Protein AF-A0A7R9VHQ5-F1 (afdb_monomer)

Structure (mmCIF, N/CA/C/O backbone):
data_AF-A0A7R9VHQ5-F1
#
_entry.id   AF-A0A7R9VHQ5-F1
#
loop_
_atom_site.group_PDB
_atom_site.id
_atom_site.type_symbol
_atom_site.label_atom_id
_atom_site.label_alt_id
_atom_site.label_comp_id
_atom_site.label_asym_id
_atom_site.label_entity_id
_atom_site.label_seq_id
_atom_site.pdbx_PDB_ins_code
_atom_site.Cartn_x
_atom_site.Cartn_y
_atom_site.Cartn_z
_atom_site.occupancy
_atom_site.B_iso_or_equiv
_atom_site.auth_seq_id
_atom_site.auth_comp_id
_atom_site.auth_asym_id
_atom_site.auth_atom_id
_atom_site.pdbx_PDB_model_num
ATOM 1 N N . GLY A 1 1 ? 16.646 18.112 -1.790 1.00 48.09 1 GLY A N 1
ATOM 2 C CA . GLY A 1 1 ? 17.105 17.694 -3.127 1.00 48.09 1 GLY A CA 1
ATOM 3 C C . GLY A 1 1 ? 17.437 16.211 -3.276 1.00 48.09 1 GLY A C 1
ATOM 4 O O . GLY A 1 1 ? 18.060 15.882 -4.268 1.00 48.09 1 GLY A O 1
ATOM 5 N N . GLY A 1 2 ? 17.050 15.309 -2.358 1.00 59.03 2 GLY A N 1
ATOM 6 C CA . GLY A 1 2 ? 17.301 13.860 -2.515 1.00 59.03 2 GLY A CA 1
ATOM 7 C C . GLY A 1 2 ? 16.095 13.043 -3.008 1.00 59.03 2 GLY A C 1
ATOM 8 O O . GLY A 1 2 ? 16.278 12.030 -3.671 1.00 59.03 2 GLY A O 1
ATOM 9 N N . GLY A 1 3 ? 14.866 13.494 -2.724 1.00 60.25 3 GLY A N 1
ATOM 10 C CA . GLY A 1 3 ? 13.641 12.743 -3.037 1.00 60.25 3 GLY A CA 1
ATOM 11 C C . GLY A 1 3 ? 13.305 12.666 -4.529 1.00 60.25 3 GLY A C 1
ATOM 12 O O . GLY A 1 3 ? 12.893 11.614 -5.003 1.00 60.25 3 GLY A O 1
ATOM 13 N N . GLU A 1 4 ? 13.542 13.739 -5.288 1.00 61.91 4 GLU A N 1
ATOM 14 C CA . GLU A 1 4 ? 13.245 13.782 -6.730 1.00 61.91 4 GLU A CA 1
ATOM 15 C C . GLU A 1 4 ? 14.119 12.822 -7.544 1.00 61.91 4 GLU A C 1
ATOM 17 O O . GLU A 1 4 ? 13.622 12.152 -8.445 1.00 61.91 4 GLU A O 1
ATOM 22 N N . ALA A 1 5 ? 15.406 12.706 -7.205 1.00 69.94 5 ALA A N 1
ATOM 23 C CA . ALA A 1 5 ? 16.321 11.791 -7.888 1.00 69.94 5 ALA A CA 1
ATOM 24 C C . ALA A 1 5 ? 15.936 10.324 -7.650 1.00 69.94 5 ALA A C 1
ATOM 26 O O . ALA A 1 5 ? 16.010 9.496 -8.558 1.00 69.94 5 ALA A O 1
ATOM 27 N N . ALA A 1 6 ? 15.489 10.020 -6.433 1.00 68.81 6 ALA A N 1
ATOM 28 C CA . ALA A 1 6 ? 15.065 8.686 -6.050 1.00 68.81 6 ALA A CA 1
ATOM 29 C C . ALA A 1 6 ? 13.735 8.321 -6.741 1.00 68.81 6 ALA A C 1
ATOM 31 O O . ALA A 1 6 ? 13.641 7.277 -7.387 1.00 68.81 6 ALA A O 1
ATOM 32 N N . ALA A 1 7 ? 12.755 9.238 -6.728 1.00 71.50 7 ALA A N 1
ATOM 33 C CA . ALA A 1 7 ? 11.502 9.109 -7.477 1.00 71.50 7 ALA A CA 1
ATOM 34 C C . ALA A 1 7 ? 11.753 8.868 -8.972 1.00 71.50 7 ALA A C 1
ATOM 36 O O . ALA A 1 7 ? 11.209 7.926 -9.545 1.00 71.50 7 ALA A O 1
ATOM 37 N N . ALA A 1 8 ? 12.637 9.651 -9.593 1.00 74.44 8 ALA A N 1
ATOM 38 C CA . ALA A 1 8 ? 13.004 9.480 -10.995 1.00 74.44 8 ALA A CA 1
ATOM 39 C C . ALA A 1 8 ? 13.631 8.104 -11.290 1.00 74.44 8 ALA A C 1
ATOM 41 O O . ALA A 1 8 ? 13.355 7.522 -12.339 1.00 74.44 8 ALA A O 1
ATOM 42 N N . ALA A 1 9 ? 14.433 7.554 -10.372 1.00 73.75 9 ALA A N 1
ATOM 43 C CA . ALA A 1 9 ? 15.049 6.239 -10.540 1.00 73.75 9 ALA A CA 1
ATOM 44 C C . ALA A 1 9 ? 14.012 5.103 -10.527 1.00 73.75 9 ALA A C 1
ATOM 46 O O . ALA A 1 9 ? 14.051 4.232 -11.399 1.00 73.75 9 ALA A O 1
ATOM 47 N N . ALA A 1 10 ? 13.054 5.136 -9.596 1.00 69.50 10 ALA A N 1
ATOM 48 C CA . ALA A 1 10 ? 11.962 4.162 -9.555 1.00 69.50 10 ALA A CA 1
ATOM 49 C C . ALA A 1 10 ? 11.067 4.262 -10.797 1.00 69.50 10 ALA A C 1
ATOM 51 O O . ALA A 1 10 ? 10.735 3.238 -11.398 1.00 69.50 10 ALA A O 1
ATOM 52 N N . LEU A 1 11 ? 10.745 5.490 -11.226 1.00 74.62 11 LEU A N 1
ATOM 53 C CA . LEU A 1 11 ? 9.990 5.729 -12.455 1.00 74.62 11 LEU A CA 1
ATOM 54 C C . LEU A 1 11 ? 10.718 5.170 -13.684 1.00 74.62 11 LEU A C 1
ATOM 56 O O . LEU A 1 11 ? 10.108 4.492 -14.507 1.00 74.62 11 LEU A O 1
ATOM 60 N N . ALA A 1 12 ? 12.032 5.376 -13.782 1.00 79.06 12 ALA A N 1
ATOM 61 C CA . ALA A 1 12 ? 12.836 4.835 -14.872 1.00 79.06 12 ALA A CA 1
ATOM 62 C C . ALA A 1 12 ? 12.909 3.300 -14.849 1.00 79.06 12 ALA A C 1
ATOM 64 O O . ALA A 1 12 ? 12.930 2.674 -15.907 1.00 79.06 12 ALA A O 1
ATOM 65 N N . GLN A 1 13 ? 12.957 2.678 -13.668 1.00 75.38 13 GLN A N 1
ATOM 66 C CA . GLN A 1 13 ? 13.021 1.222 -13.553 1.00 75.38 13 GLN A CA 1
ATOM 67 C C . GLN A 1 13 ? 11.686 0.556 -13.909 1.00 75.38 13 GLN A C 1
ATOM 69 O O . GLN A 1 13 ? 11.691 -0.428 -14.643 1.00 75.38 13 GLN A O 1
ATOM 74 N N . ALA A 1 14 ? 10.560 1.110 -13.454 1.00 77.81 14 ALA A N 1
ATOM 75 C CA . ALA A 1 14 ? 9.228 0.641 -13.839 1.00 77.81 14 ALA A CA 1
ATOM 76 C C . ALA A 1 14 ? 8.981 0.828 -15.345 1.00 77.81 14 ALA A C 1
ATOM 78 O O . ALA A 1 14 ? 8.601 -0.121 -16.026 1.00 77.81 14 ALA A O 1
ATOM 79 N N . ALA A 1 15 ? 9.320 2.002 -15.891 1.00 75.94 15 ALA A N 1
ATOM 80 C CA . ALA A 1 15 ? 9.177 2.293 -17.318 1.00 75.94 15 ALA A CA 1
ATOM 81 C C . ALA A 1 15 ? 10.019 1.377 -18.227 1.00 75.94 15 ALA A C 1
ATOM 83 O O . ALA A 1 15 ? 9.666 1.174 -19.384 1.00 75.94 15 ALA A O 1
ATOM 84 N N . ARG A 1 16 ? 11.130 0.819 -17.725 1.00 82.62 16 ARG A N 1
ATOM 85 C CA . ARG A 1 16 ? 11.937 -0.174 -18.458 1.00 82.62 16 ARG A CA 1
ATOM 86 C C . ARG A 1 16 ? 11.293 -1.556 -18.522 1.00 82.62 16 ARG A C 1
ATOM 88 O O . ARG A 1 16 ? 11.660 -2.323 -19.406 1.00 82.62 16 ARG A O 1
ATOM 95 N N . LEU A 1 17 ? 10.432 -1.894 -17.563 1.00 78.19 17 LEU A N 1
ATOM 96 C CA . LEU A 1 17 ? 9.748 -3.184 -17.520 1.00 78.19 17 LEU A CA 1
ATOM 97 C C . LEU A 1 17 ? 8.504 -3.141 -18.400 1.00 78.19 17 LEU A C 1
ATOM 99 O O . LEU A 1 17 ? 8.411 -3.904 -19.354 1.00 78.19 17 LEU A O 1
ATOM 103 N N . ASP A 1 18 ? 7.590 -2.229 -18.083 1.00 81.62 18 ASP A N 1
ATOM 104 C CA . ASP A 1 18 ? 6.419 -1.909 -18.889 1.00 81.62 18 ASP A CA 1
ATOM 105 C C . ASP A 1 18 ? 5.825 -0.596 -18.363 1.00 81.62 18 ASP A C 1
ATOM 107 O O . ASP A 1 18 ? 5.375 -0.513 -17.219 1.00 81.62 18 ASP A O 1
ATOM 111 N N . VAL A 1 19 ? 5.864 0.450 -19.187 1.00 82.38 19 VAL A N 1
ATOM 112 C CA . VAL A 1 19 ? 5.375 1.782 -18.813 1.00 82.38 19 VAL A CA 1
ATOM 113 C C . VAL A 1 19 ? 3.846 1.858 -18.797 1.00 82.38 19 VAL A C 1
ATOM 115 O O . VAL A 1 19 ? 3.298 2.728 -18.119 1.00 82.38 19 VAL A O 1
ATOM 118 N N . GLU A 1 20 ? 3.160 0.949 -19.492 1.00 87.69 20 GLU A N 1
ATOM 119 C CA . GLU A 1 20 ? 1.702 0.955 -19.648 1.00 87.69 20 GLU A CA 1
ATOM 120 C C . GLU A 1 20 ? 1.001 0.022 -18.650 1.00 87.69 20 GLU A C 1
ATOM 122 O O . GLU A 1 20 ? -0.216 0.094 -18.490 1.00 87.69 20 GLU A O 1
ATOM 127 N N . SER A 1 21 ? 1.755 -0.814 -17.926 1.00 92.06 21 SER A N 1
ATOM 128 C CA . SER A 1 21 ? 1.194 -1.753 -16.952 1.00 92.06 21 SER A CA 1
ATOM 129 C C . SER A 1 21 ? 0.961 -1.104 -15.578 1.00 92.06 21 SER A C 1
ATOM 131 O O . SER A 1 21 ? 1.930 -0.792 -14.873 1.00 92.06 21 SER A O 1
ATOM 133 N N . PRO A 1 22 ? -0.297 -0.953 -15.115 1.00 93.56 22 PRO A N 1
ATOM 134 C CA . PRO A 1 22 ? -0.575 -0.429 -13.778 1.00 93.56 22 PRO A CA 1
ATOM 135 C C . PRO A 1 22 ? 0.003 -1.317 -12.663 1.00 93.56 22 PRO A C 1
ATOM 137 O O . PRO A 1 22 ? 0.420 -0.800 -11.624 1.00 93.56 22 PRO A O 1
ATOM 140 N N . ASP A 1 23 ? 0.093 -2.631 -12.881 1.00 93.06 23 ASP A N 1
ATOM 141 C CA . ASP A 1 23 ? 0.602 -3.589 -11.894 1.00 93.06 23 ASP A CA 1
ATOM 142 C C . ASP A 1 23 ? 2.113 -3.440 -11.676 1.00 93.06 23 ASP A C 1
ATOM 144 O O . ASP A 1 23 ? 2.600 -3.563 -10.548 1.00 93.06 23 ASP A O 1
ATOM 148 N N . VAL A 1 24 ? 2.866 -3.111 -12.733 1.00 92.44 24 VAL A N 1
ATOM 149 C CA . VAL A 1 24 ? 4.303 -2.805 -12.635 1.00 92.44 24 VAL A CA 1
ATOM 150 C C . VAL A 1 24 ? 4.519 -1.565 -11.771 1.00 92.44 24 VAL A C 1
ATOM 152 O O . VAL A 1 24 ? 5.348 -1.577 -10.856 1.00 92.44 24 VAL A O 1
ATOM 155 N N . TRP A 1 25 ? 3.728 -0.518 -11.998 1.00 94.12 25 TRP A N 1
ATOM 156 C CA . TRP A 1 25 ? 3.771 0.707 -11.202 1.00 94.12 25 TRP A CA 1
ATOM 157 C C . TRP A 1 25 ? 3.379 0.475 -9.741 1.00 94.12 25 TRP A C 1
ATOM 159 O O . TRP A 1 25 ? 4.038 0.972 -8.825 1.00 94.12 25 TRP A O 1
ATOM 169 N N . ALA A 1 26 ? 2.352 -0.333 -9.502 1.00 94.19 26 ALA A N 1
ATOM 170 C CA . ALA A 1 26 ? 1.912 -0.698 -8.163 1.00 94.19 26 ALA A CA 1
ATOM 171 C C . ALA A 1 26 ? 2.958 -1.549 -7.423 1.00 94.19 26 ALA A C 1
ATOM 173 O O . ALA A 1 26 ? 3.238 -1.318 -6.246 1.00 94.19 26 ALA A O 1
ATOM 174 N N . THR A 1 27 ? 3.611 -2.473 -8.125 1.00 93.12 27 THR A N 1
ATOM 175 C CA . THR A 1 27 ? 4.714 -3.275 -7.581 1.00 93.12 27 THR A CA 1
ATOM 176 C C . THR A 1 27 ? 5.920 -2.398 -7.239 1.00 93.12 27 THR A C 1
ATOM 178 O O . THR A 1 27 ? 6.510 -2.546 -6.166 1.00 93.12 27 THR A O 1
ATOM 181 N N . ALA A 1 28 ? 6.264 -1.431 -8.094 1.00 92.44 28 ALA A N 1
ATOM 182 C CA . ALA A 1 28 ? 7.313 -0.456 -7.802 1.00 92.44 28 ALA A CA 1
ATOM 183 C C . ALA A 1 28 ? 6.980 0.375 -6.551 1.00 92.44 28 ALA A C 1
ATOM 185 O O . ALA A 1 28 ? 7.844 0.564 -5.692 1.00 92.44 28 ALA A O 1
ATOM 186 N N . ALA A 1 29 ? 5.720 0.799 -6.398 1.00 93.56 29 ALA A N 1
ATOM 187 C CA . ALA A 1 29 ? 5.261 1.498 -5.202 1.00 93.56 29 ALA A CA 1
ATOM 188 C C . ALA A 1 29 ? 5.423 0.637 -3.941 1.00 93.56 29 ALA A C 1
ATOM 190 O O . ALA A 1 29 ? 5.954 1.111 -2.938 1.00 93.56 29 ALA A O 1
ATOM 191 N N . LEU A 1 30 ? 5.049 -0.643 -4.007 1.00 93.25 30 LEU A N 1
ATOM 192 C CA . LEU A 1 30 ? 5.162 -1.591 -2.896 1.00 93.25 30 LEU A CA 1
ATOM 193 C C . LEU A 1 30 ? 6.618 -1.741 -2.431 1.00 93.25 30 LEU A C 1
ATOM 195 O O . LEU A 1 30 ? 6.921 -1.647 -1.241 1.00 93.25 30 LEU A O 1
ATOM 199 N N . LEU A 1 31 ? 7.539 -1.921 -3.380 1.00 91.81 31 LEU A N 1
ATOM 200 C CA . LEU A 1 31 ? 8.975 -2.023 -3.106 1.00 91.81 31 LEU A CA 1
ATOM 201 C C . LEU A 1 31 ? 9.564 -0.712 -2.568 1.00 91.81 31 LEU A C 1
ATOM 203 O O . LEU A 1 31 ? 10.512 -0.726 -1.778 1.00 91.81 31 LEU A O 1
ATOM 207 N N . ALA A 1 32 ? 9.031 0.432 -2.988 1.00 91.69 32 ALA A N 1
ATOM 208 C CA . ALA A 1 32 ? 9.443 1.730 -2.475 1.00 91.69 32 ALA A CA 1
ATOM 209 C C . ALA A 1 32 ? 8.984 1.947 -1.025 1.00 91.69 32 ALA A C 1
ATOM 211 O O . ALA A 1 32 ? 9.802 2.367 -0.205 1.00 91.69 32 ALA A O 1
ATOM 212 N N . VAL A 1 33 ? 7.741 1.581 -0.675 1.00 92.56 33 VAL A N 1
ATOM 213 C CA . VAL A 1 33 ? 7.250 1.638 0.717 1.00 92.56 33 VAL A CA 1
ATOM 214 C C . VAL A 1 33 ? 8.121 0.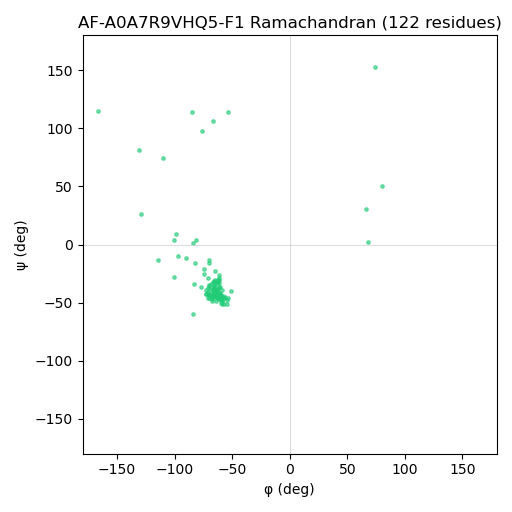776 1.626 1.00 92.56 33 VAL A C 1
ATOM 216 O O . VAL A 1 33 ? 8.658 1.276 2.612 1.00 92.56 33 VAL A O 1
ATOM 219 N N . ARG A 1 34 ? 8.346 -0.488 1.247 1.00 90.31 34 ARG A N 1
ATOM 220 C CA . ARG A 1 34 ? 9.177 -1.433 2.015 1.00 90.31 34 ARG A CA 1
ATOM 221 C C . ARG A 1 34 ? 10.629 -0.986 2.147 1.00 90.31 34 ARG A C 1
ATOM 223 O O . ARG A 1 34 ? 11.283 -1.291 3.136 1.00 90.31 34 ARG A O 1
ATOM 230 N N . GLY A 1 35 ? 11.130 -0.261 1.150 1.00 89.44 35 GLY A N 1
ATOM 231 C CA . 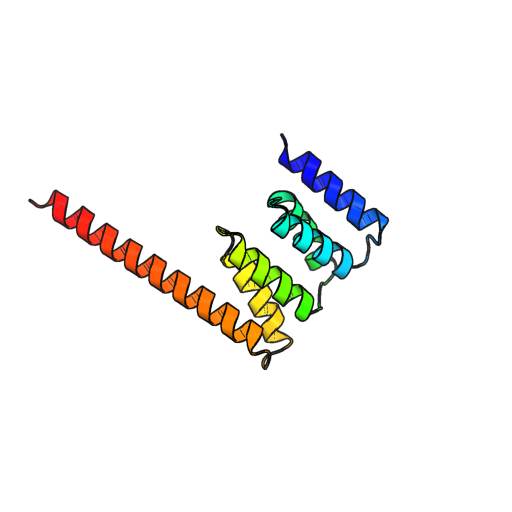GLY A 1 35 ? 12.470 0.316 1.158 1.00 89.44 35 GLY A CA 1
ATOM 232 C C . GLY A 1 35 ? 12.591 1.629 1.934 1.00 89.44 35 GLY A C 1
ATOM 233 O O . GLY A 1 35 ? 13.654 2.237 1.875 1.00 89.44 35 GLY A O 1
ATOM 234 N N . GLY A 1 36 ? 11.530 2.110 2.595 1.00 89.56 36 GLY A N 1
ATOM 235 C CA . GLY A 1 36 ? 11.556 3.389 3.310 1.00 89.56 36 GLY A CA 1
ATOM 236 C C . GLY A 1 36 ? 11.723 4.592 2.379 1.00 89.56 36 GLY A C 1
ATOM 237 O O . GLY A 1 36 ? 12.317 5.595 2.768 1.00 89.56 36 GLY A O 1
ATOM 238 N N . ARG A 1 37 ? 11.226 4.491 1.139 1.00 89.62 37 ARG A N 1
ATOM 239 C CA . ARG A 1 37 ? 11.335 5.515 0.087 1.00 89.62 37 ARG A CA 1
ATOM 240 C C . ARG A 1 37 ? 9.955 6.130 -0.174 1.00 89.62 37 ARG A C 1
ATOM 242 O O . ARG A 1 37 ? 9.293 5.806 -1.162 1.00 89.62 37 ARG A O 1
ATOM 249 N N . PRO A 1 38 ? 9.473 6.993 0.742 1.00 86.88 38 PRO A N 1
ATOM 250 C CA . PRO A 1 38 ? 8.103 7.496 0.742 1.00 86.88 38 PRO A CA 1
ATOM 251 C C . PRO A 1 38 ? 7.715 8.248 -0.537 1.00 86.88 38 PRO A C 1
ATOM 253 O O . PRO A 1 38 ? 6.580 8.101 -1.000 1.00 86.88 38 PRO A O 1
ATOM 256 N N . GLU A 1 39 ? 8.631 9.042 -1.087 1.00 87.81 39 GLU A N 1
ATOM 257 C CA . GLU A 1 39 ? 8.406 9.850 -2.292 1.00 87.81 39 GLU A CA 1
ATOM 258 C C . GLU A 1 39 ? 8.291 8.978 -3.550 1.00 87.81 39 GLU A C 1
ATOM 260 O O . GLU A 1 39 ? 7.339 9.110 -4.317 1.00 87.81 39 GLU A O 1
ATOM 265 N N . GLU A 1 40 ? 9.202 8.011 -3.710 1.00 89.94 40 GLU A N 1
ATOM 266 C CA . GLU A 1 40 ? 9.152 7.010 -4.786 1.00 89.94 40 GLU A CA 1
ATOM 267 C C . GLU A 1 40 ? 7.836 6.239 -4.779 1.00 89.94 40 GLU A C 1
ATOM 269 O O . GLU A 1 40 ? 7.197 6.079 -5.818 1.00 89.94 40 GLU A O 1
ATOM 274 N N . ALA A 1 41 ? 7.408 5.804 -3.593 1.00 91.81 41 ALA A N 1
ATOM 275 C CA . ALA A 1 41 ? 6.169 5.065 -3.437 1.00 91.81 41 ALA A CA 1
ATOM 276 C C . ALA A 1 41 ? 4.955 5.882 -3.890 1.00 91.81 41 ALA A C 1
ATOM 278 O O . ALA A 1 41 ? 4.093 5.369 -4.597 1.00 91.81 41 ALA A O 1
ATOM 279 N N . ALA A 1 42 ? 4.898 7.164 -3.516 1.00 91.06 42 ALA A N 1
ATOM 280 C CA . ALA A 1 42 ? 3.800 8.044 -3.897 1.00 91.06 42 ALA A CA 1
ATOM 281 C C . ALA A 1 42 ? 3.763 8.302 -5.413 1.00 91.06 42 ALA A C 1
ATOM 283 O O . ALA A 1 42 ? 2.686 8.269 -6.008 1.00 91.06 42 ALA A O 1
ATOM 284 N N . ALA A 1 43 ? 4.924 8.514 -6.041 1.00 90.88 43 ALA A N 1
ATOM 285 C CA . ALA A 1 43 ? 5.021 8.714 -7.485 1.00 90.88 43 AL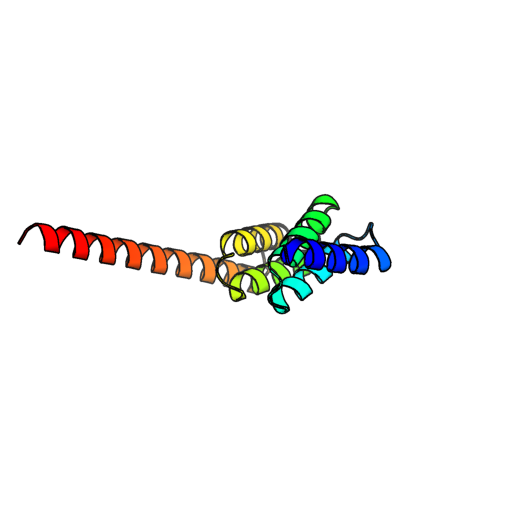A A CA 1
ATOM 286 C C . ALA A 1 43 ? 4.574 7.467 -8.264 1.00 90.88 43 ALA A C 1
ATOM 288 O O . ALA A 1 43 ? 3.721 7.562 -9.146 1.00 90.88 43 ALA A O 1
ATOM 289 N N . ALA A 1 44 ? 5.086 6.292 -7.891 1.00 92.06 44 ALA A N 1
ATOM 290 C CA . ALA A 1 44 ? 4.736 5.034 -8.540 1.00 92.06 44 ALA A CA 1
ATOM 291 C C . ALA A 1 44 ? 3.257 4.663 -8.323 1.00 92.06 44 ALA A C 1
ATOM 293 O O . ALA A 1 44 ? 2.573 4.277 -9.270 1.00 92.06 44 ALA A O 1
ATOM 294 N N . LEU A 1 45 ? 2.725 4.869 -7.111 1.00 94.06 45 LEU A N 1
ATOM 295 C CA . LEU A 1 45 ? 1.309 4.635 -6.818 1.00 94.06 45 LEU A CA 1
ATOM 296 C C . LEU A 1 45 ? 0.406 5.547 -7.652 1.00 94.06 45 LEU A C 1
ATOM 298 O O . LEU A 1 45 ? -0.623 5.104 -8.156 1.00 94.06 45 LEU A O 1
ATOM 302 N N . LYS A 1 46 ? 0.792 6.815 -7.825 1.00 93.38 46 LYS A N 1
ATOM 303 C CA . LYS A 1 46 ? 0.053 7.753 -8.673 1.00 93.38 46 LYS A CA 1
ATOM 304 C C . LYS A 1 46 ? -0.008 7.256 -10.118 1.00 93.38 46 LYS A C 1
ATOM 306 O O . LYS A 1 46 ? -1.098 7.241 -10.683 1.00 93.38 46 LYS A O 1
ATOM 311 N N . CYS A 1 47 ? 1.114 6.815 -10.688 1.00 92.31 47 CYS A N 1
ATOM 312 C CA . CYS A 1 47 ? 1.142 6.242 -12.036 1.00 92.31 47 CYS A CA 1
ATOM 313 C C . CYS A 1 47 ? 0.244 5.002 -12.145 1.00 92.31 47 CYS A C 1
ATOM 315 O O . CYS A 1 47 ? -0.578 4.936 -13.055 1.00 92.31 47 CYS A O 1
ATOM 317 N N . ALA A 1 48 ? 0.322 4.080 -11.181 1.00 94.31 48 ALA A N 1
ATOM 318 C CA . ALA A 1 48 ? -0.526 2.888 -11.149 1.00 94.31 48 ALA A CA 1
ATOM 319 C C . ALA A 1 48 ? -2.021 3.242 -11.157 1.00 94.31 48 ALA A C 1
ATOM 321 O O . ALA A 1 48 ? -2.797 2.697 -11.935 1.00 94.31 48 ALA A O 1
ATOM 322 N N . MET A 1 49 ? -2.424 4.205 -10.325 1.00 93.81 49 MET A N 1
ATOM 323 C CA . MET A 1 49 ? -3.813 4.663 -10.251 1.00 93.81 49 MET A CA 1
ATOM 324 C C . MET A 1 49 ? -4.267 5.374 -11.528 1.00 93.81 49 MET A C 1
ATOM 326 O O . MET A 1 49 ? -5.402 5.186 -11.955 1.00 93.81 49 MET A O 1
ATOM 330 N N . GLN A 1 50 ? -3.397 6.171 -12.158 1.00 94.06 50 GLN A N 1
ATOM 331 C CA . GLN A 1 50 ? -3.700 6.845 -13.426 1.00 94.06 50 GLN A CA 1
ATOM 332 C C . GLN A 1 50 ? -3.871 5.862 -14.589 1.00 94.06 50 GLN A C 1
ATOM 334 O O . GLN A 1 50 ? -4.676 6.120 -15.479 1.00 94.06 50 GLN A O 1
ATOM 339 N N . LEU A 1 51 ? -3.144 4.745 -14.563 1.00 93.31 51 LEU A N 1
ATOM 340 C CA . LEU A 1 51 ? -3.249 3.661 -15.541 1.00 93.31 51 LEU A CA 1
ATOM 341 C C . LEU A 1 51 ? -4.376 2.666 -15.224 1.00 93.31 51 LEU A C 1
ATOM 343 O O . LEU A 1 51 ? -4.568 1.709 -15.964 1.00 93.31 51 LEU A O 1
ATOM 347 N N . GLY A 1 52 ? -5.135 2.894 -14.149 1.00 93.38 52 GLY A N 1
ATOM 348 C CA . GLY A 1 52 ? -6.276 2.061 -13.789 1.00 93.38 52 GLY A CA 1
ATOM 349 C C . GLY A 1 52 ? -5.881 0.769 -13.082 1.00 93.38 52 GLY A C 1
ATOM 350 O O . GLY A 1 52 ? -6.332 -0.297 -13.471 1.00 93.38 52 GLY A O 1
ATOM 351 N N . LEU A 1 53 ? -5.052 0.838 -12.037 1.00 94.06 53 LEU A N 1
ATOM 352 C CA . LEU A 1 53 ? -4.803 -0.310 -11.162 1.00 94.06 53 LEU A CA 1
ATOM 353 C C . LEU A 1 53 ? -6.119 -0.887 -10.619 1.00 94.06 53 LEU A C 1
ATOM 355 O O . LEU A 1 53 ? -6.806 -0.257 -9.811 1.00 94.06 53 LEU A O 1
ATOM 359 N N . GLU A 1 54 ? -6.437 -2.113 -11.031 1.00 92.50 54 GLU A N 1
ATOM 360 C CA . GLU A 1 54 ? -7.678 -2.791 -10.653 1.00 92.50 54 GLU A CA 1
ATOM 361 C C . GLU A 1 54 ? -7.476 -4.038 -9.792 1.00 92.50 54 GLU A C 1
ATOM 363 O O . GLU A 1 54 ? -8.451 -4.523 -9.210 1.00 92.50 54 GLU A O 1
ATOM 368 N N . ASP A 1 55 ? -6.249 -4.552 -9.683 1.00 93.75 55 ASP A N 1
ATOM 369 C CA . ASP A 1 55 ? -5.967 -5.754 -8.904 1.00 93.75 55 ASP A CA 1
ATOM 370 C C . ASP A 1 55 ? -6.197 -5.494 -7.407 1.00 93.75 55 ASP A C 1
ATOM 372 O O . ASP A 1 55 ? -5.410 -4.844 -6.713 1.00 93.75 55 ASP A O 1
ATOM 376 N N . ALA A 1 56 ? -7.293 -6.050 -6.890 1.00 93.06 56 ALA A N 1
ATOM 377 C CA . ALA A 1 56 ? -7.670 -5.934 -5.490 1.00 93.06 56 ALA A CA 1
ATOM 378 C C . ALA A 1 56 ? -6.630 -6.544 -4.530 1.00 93.06 56 ALA A C 1
ATOM 380 O O . ALA A 1 56 ? -6.511 -6.075 -3.402 1.00 93.06 56 ALA A O 1
ATOM 381 N N . ALA A 1 57 ? -5.858 -7.556 -4.946 1.00 93.06 57 ALA A N 1
ATOM 382 C CA . ALA A 1 57 ? -4.806 -8.147 -4.113 1.00 93.06 57 ALA A CA 1
ATOM 383 C C . ALA A 1 57 ? -3.619 -7.209 -3.998 1.00 93.06 57 ALA A C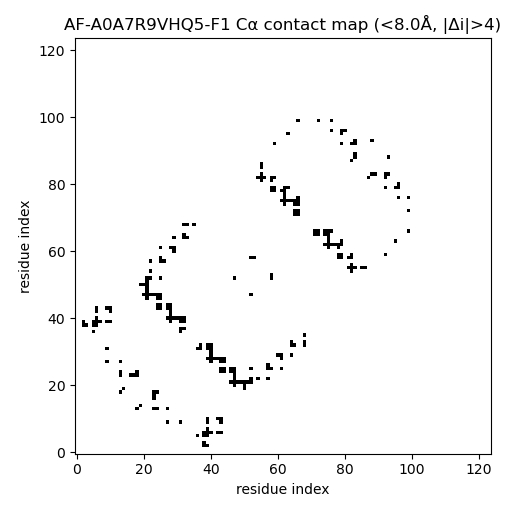 1
ATOM 385 O O . ALA A 1 57 ? -3.103 -7.003 -2.900 1.00 93.06 57 ALA A O 1
ATOM 386 N N . LEU A 1 58 ? -3.234 -6.592 -5.110 1.00 94.31 58 LEU A N 1
ATOM 387 C CA . LEU A 1 58 ? -2.138 -5.640 -5.122 1.00 94.31 58 LEU A CA 1
ATOM 388 C C . LEU A 1 58 ? -2.506 -4.343 -4.386 1.00 94.31 58 LEU A C 1
ATOM 390 O O . LEU A 1 58 ? -1.700 -3.823 -3.615 1.00 94.31 58 LEU A O 1
ATOM 394 N N . LEU A 1 59 ? -3.751 -3.877 -4.529 1.00 96.00 59 LEU A N 1
ATOM 395 C CA . LEU A 1 59 ? -4.315 -2.778 -3.737 1.00 96.00 59 LEU A CA 1
ATOM 396 C C . LEU A 1 59 ? -4.299 -3.085 -2.233 1.00 96.00 59 LEU A C 1
ATOM 398 O O . LEU A 1 59 ? -3.862 -2.247 -1.442 1.00 96.00 59 LEU A O 1
ATOM 402 N N . ALA A 1 60 ? -4.728 -4.286 -1.834 1.00 95.31 60 ALA A N 1
ATOM 403 C CA . ALA A 1 60 ? -4.707 -4.714 -0.438 1.00 95.31 60 ALA A CA 1
ATOM 404 C C . ALA A 1 60 ? -3.278 -4.805 0.118 1.00 95.31 60 ALA A C 1
ATOM 406 O O . ALA A 1 60 ? -3.009 -4.314 1.216 1.00 95.31 60 ALA A O 1
ATOM 407 N N . ALA A 1 61 ? -2.347 -5.376 -0.653 1.00 94.88 61 ALA A N 1
ATOM 408 C CA . ALA A 1 61 ? -0.941 -5.485 -0.278 1.00 94.88 61 ALA A CA 1
ATOM 409 C C . ALA A 1 61 ? -0.301 -4.105 -0.081 1.00 94.88 61 ALA A C 1
ATOM 411 O O . ALA A 1 61 ? 0.328 -3.860 0.946 1.00 94.88 61 ALA A O 1
ATOM 412 N N . LEU A 1 62 ? -0.517 -3.176 -1.017 1.00 94.88 62 LEU A N 1
ATOM 413 C CA . LEU A 1 62 ? -0.077 -1.791 -0.867 1.00 94.88 62 LEU A CA 1
ATOM 414 C C . LEU A 1 62 ? -0.694 -1.152 0.377 1.00 94.88 62 LEU A C 1
ATOM 416 O O . LEU A 1 62 ? 0.029 -0.586 1.191 1.00 94.88 62 LEU A O 1
ATOM 420 N N . GLY A 1 63 ? -2.009 -1.278 0.558 1.00 94.56 63 GLY A N 1
ATOM 421 C CA . GLY A 1 63 ? -2.709 -0.742 1.721 1.00 94.56 63 GLY A CA 1
ATOM 422 C C . GLY A 1 63 ? -2.103 -1.214 3.044 1.00 94.56 63 GLY A C 1
ATOM 423 O O . GLY A 1 63 ? -1.816 -0.396 3.917 1.00 94.56 63 GLY A O 1
ATOM 424 N N . LYS A 1 64 ? -1.811 -2.513 3.155 1.00 94.50 64 LYS A N 1
ATOM 425 C CA . LYS A 1 64 ? -1.125 -3.106 4.307 1.00 94.50 64 LYS A CA 1
ATOM 426 C C . LYS A 1 64 ? 0.262 -2.501 4.537 1.00 94.50 64 LYS A C 1
ATOM 428 O O . LYS A 1 64 ? 0.552 -2.072 5.650 1.00 94.50 64 LYS A O 1
ATOM 433 N N . GLU A 1 65 ? 1.102 -2.421 3.507 1.00 94.31 65 GLU A N 1
ATOM 434 C CA . GLU A 1 65 ? 2.453 -1.856 3.651 1.00 94.31 65 GLU A CA 1
ATOM 435 C C . GLU A 1 65 ? 2.414 -0.368 4.034 1.00 94.31 65 GLU A C 1
ATOM 437 O O . GLU A 1 65 ? 3.181 0.081 4.883 1.00 94.31 65 GLU A O 1
ATOM 442 N N . TYR A 1 66 ? 1.484 0.404 3.465 1.00 93.12 66 TYR A N 1
ATOM 443 C CA 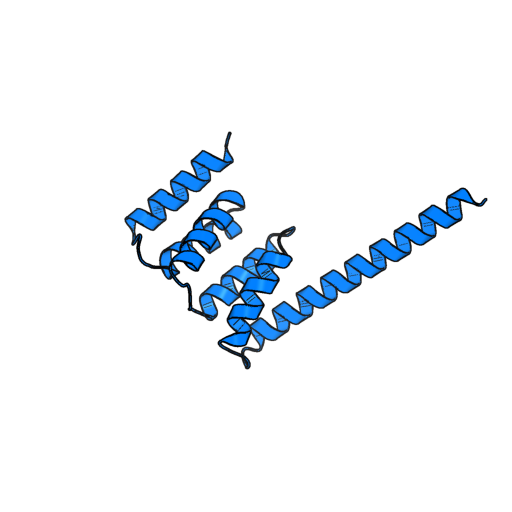. TYR A 1 66 ? 1.279 1.806 3.836 1.00 93.12 66 TYR A CA 1
ATOM 444 C C . TYR A 1 66 ? 0.789 1.969 5.282 1.00 93.12 66 TYR A C 1
ATOM 446 O O . TYR A 1 66 ? 1.158 2.950 5.930 1.00 93.12 66 TYR A O 1
ATOM 454 N N . ALA A 1 67 ? -0.020 1.034 5.792 1.00 91.19 67 ALA A N 1
ATOM 455 C CA . ALA A 1 67 ? -0.438 1.026 7.192 1.00 91.19 67 ALA A CA 1
ATOM 456 C C . ALA A 1 67 ? 0.760 0.755 8.112 1.00 91.19 67 ALA A C 1
ATOM 458 O O . ALA A 1 67 ? 0.959 1.470 9.092 1.00 91.19 67 ALA A O 1
ATOM 459 N N . SER A 1 68 ? 1.598 -0.225 7.761 1.00 89.25 68 SER A N 1
ATOM 460 C CA . SER A 1 68 ? 2.782 -0.600 8.542 1.00 89.25 68 SER A CA 1
ATOM 461 C C . SER A 1 68 ? 3.912 0.435 8.499 1.00 89.25 68 SER A C 1
ATOM 463 O O . SER A 1 68 ? 4.660 0.547 9.465 1.00 89.25 68 SER A O 1
ATOM 465 N N . ALA A 1 69 ? 4.040 1.212 7.420 1.00 85.94 69 ALA A N 1
ATOM 466 C CA . ALA A 1 69 ? 5.094 2.220 7.272 1.00 85.94 69 ALA A CA 1
ATOM 467 C C . ALA A 1 69 ? 4.937 3.452 8.191 1.00 85.94 69 ALA A C 1
ATOM 469 O O . ALA A 1 69 ? 5.884 4.226 8.333 1.00 85.94 69 ALA A O 1
ATOM 470 N N . GLY A 1 70 ? 3.771 3.643 8.821 1.00 76.88 70 GLY A N 1
ATOM 471 C CA . GLY A 1 70 ? 3.494 4.782 9.700 1.00 76.88 70 GLY A CA 1
ATOM 472 C C . GLY A 1 70 ? 3.274 6.104 8.948 1.00 76.88 70 GLY A C 1
ATOM 473 O O . GLY A 1 70 ? 3.719 6.306 7.819 1.00 76.88 70 GLY A O 1
ATOM 474 N N . GLY A 1 71 ? 2.503 7.023 9.542 1.00 77.56 71 GLY A N 1
ATOM 475 C CA . GLY A 1 71 ? 2.267 8.371 8.990 1.00 77.56 71 GLY A CA 1
ATOM 476 C C . GLY A 1 71 ? 1.446 8.438 7.691 1.00 77.56 71 GLY A C 1
ATOM 477 O O . GLY A 1 71 ? 1.238 9.522 7.150 1.00 77.56 71 GLY A O 1
ATOM 478 N N . ARG A 1 72 ? 0.958 7.300 7.174 1.00 84.88 72 ARG A N 1
ATOM 479 C CA . ARG A 1 72 ? 0.226 7.207 5.897 1.00 84.88 72 ARG A CA 1
ATOM 480 C C . ARG A 1 72 ? -1.100 6.450 5.994 1.00 84.88 72 ARG A C 1
ATOM 482 O O . ARG A 1 72 ? -1.601 5.949 4.988 1.00 84.88 72 ARG A O 1
ATOM 489 N N . ALA A 1 73 ? -1.705 6.439 7.183 1.00 85.81 73 ALA A N 1
ATOM 490 C CA . ALA A 1 73 ? -2.958 5.735 7.471 1.00 85.81 73 ALA A CA 1
ATOM 491 C C . ALA A 1 73 ? -4.081 6.054 6.468 1.00 85.81 73 ALA A C 1
ATOM 493 O O . ALA A 1 73 ? -4.767 5.149 6.011 1.00 85.81 73 ALA A O 1
ATOM 494 N N . ARG A 1 74 ? -4.215 7.316 6.030 1.00 88.94 74 ARG A N 1
ATOM 495 C CA . ARG A 1 74 ? -5.221 7.699 5.020 1.00 88.94 74 ARG A CA 1
ATOM 496 C C . ARG A 1 74 ? -5.005 7.035 3.660 1.00 88.94 74 ARG A C 1
ATOM 498 O O . ARG A 1 74 ? -5.975 6.666 3.008 1.00 88.94 74 ARG A O 1
ATOM 505 N N . VAL A 1 75 ? -3.752 6.907 3.216 1.00 92.00 75 VAL A N 1
ATOM 506 C CA . VAL A 1 75 ? -3.432 6.242 1.941 1.00 92.00 75 VAL A CA 1
ATOM 507 C C . VAL A 1 75 ? -3.747 4.756 2.061 1.00 92.00 75 VAL A C 1
ATOM 509 O O . VAL A 1 75 ? -4.434 4.213 1.201 1.00 92.00 75 VAL A O 1
ATOM 512 N N . ALA A 1 76 ? -3.317 4.131 3.160 1.00 93.62 76 ALA A N 1
ATOM 513 C CA . ALA A 1 76 ? -3.613 2.736 3.461 1.00 93.62 76 ALA A CA 1
ATOM 514 C C . ALA A 1 76 ? -5.120 2.442 3.443 1.00 93.62 76 ALA A C 1
ATOM 516 O O . ALA A 1 76 ? -5.578 1.547 2.737 1.00 93.62 76 ALA A O 1
ATOM 517 N N . GLU A 1 77 ? -5.894 3.250 4.166 1.00 93.56 77 GLU A N 1
ATOM 518 C CA . GLU A 1 77 ? -7.345 3.129 4.289 1.00 93.56 77 GLU A CA 1
ATOM 519 C C . GLU A 1 77 ? -8.049 3.258 2.931 1.00 93.56 77 GLU A C 1
ATOM 521 O O . GLU A 1 77 ? -8.931 2.462 2.616 1.00 93.56 77 GLU A O 1
ATOM 526 N N . ASN A 1 78 ? -7.638 4.211 2.086 1.00 94.12 78 ASN A N 1
ATOM 527 C CA . ASN A 1 78 ? -8.217 4.361 0.749 1.00 94.12 78 ASN A CA 1
ATOM 528 C C . ASN A 1 78 ? -7.948 3.138 -0.136 1.00 94.12 78 ASN A C 1
ATOM 530 O O . ASN A 1 78 ? -8.863 2.645 -0.790 1.00 94.12 78 ASN A O 1
ATOM 534 N N . LEU A 1 79 ? -6.714 2.628 -0.138 1.00 95.25 79 LEU A N 1
ATOM 535 C CA . LEU A 1 79 ? -6.346 1.447 -0.925 1.00 95.25 79 LEU A CA 1
ATOM 536 C C . LEU A 1 79 ? -7.132 0.210 -0.487 1.00 95.25 79 LEU A C 1
ATOM 538 O O . LEU A 1 79 ? -7.688 -0.500 -1.324 1.00 95.25 79 LEU A O 1
ATOM 542 N N . LEU A 1 80 ? -7.240 -0.002 0.826 1.00 94.94 80 LEU A N 1
ATOM 543 C CA . LEU A 1 80 ? -8.000 -1.108 1.399 1.00 94.94 80 LEU A CA 1
ATOM 544 C C . LEU A 1 80 ? -9.501 -0.978 1.126 1.00 94.94 80 LEU A C 1
ATOM 546 O O . LEU A 1 80 ? -10.146 -1.981 0.844 1.00 94.94 80 LEU A O 1
ATOM 550 N N . ARG A 1 81 ? -10.067 0.235 1.125 1.00 94.75 81 ARG A N 1
ATOM 551 C CA . ARG A 1 81 ? -11.469 0.451 0.724 1.00 94.75 81 ARG A CA 1
ATOM 552 C C . ARG A 1 81 ? -11.724 0.098 -0.734 1.00 94.75 81 ARG A C 1
ATOM 554 O O . ARG A 1 81 ? -12.734 -0.533 -1.030 1.00 94.75 81 ARG A O 1
ATOM 561 N N . ILE A 1 82 ? -10.826 0.490 -1.638 1.00 94.88 82 ILE A N 1
ATOM 562 C CA . ILE A 1 82 ? -10.950 0.141 -3.061 1.00 94.88 82 ILE A CA 1
ATOM 563 C C . ILE A 1 82 ? -10.844 -1.383 -3.225 1.00 94.88 82 ILE A C 1
ATOM 565 O O . ILE A 1 82 ? -11.654 -1.980 -3.934 1.00 94.88 82 ILE A O 1
ATOM 569 N N . ALA A 1 83 ? -9.903 -2.025 -2.525 1.00 95.00 83 ALA A N 1
ATOM 570 C CA . ALA A 1 83 ? -9.778 -3.481 -2.513 1.00 95.00 83 ALA A CA 1
ATOM 571 C C . ALA A 1 83 ? -11.050 -4.164 -1.976 1.00 95.00 83 ALA A C 1
ATOM 573 O O . ALA A 1 83 ? -11.560 -5.081 -2.616 1.00 95.00 83 ALA A O 1
ATOM 574 N N . ALA A 1 84 ? -11.612 -3.675 -0.866 1.00 94.56 84 ALA A N 1
ATOM 575 C CA . ALA A 1 84 ? -12.839 -4.194 -0.261 1.00 94.56 84 ALA A CA 1
ATOM 576 C C . ALA A 1 84 ? -14.056 -4.035 -1.180 1.00 94.56 84 ALA A C 1
ATOM 578 O O . ALA A 1 84 ? -14.873 -4.943 -1.285 1.00 94.56 84 ALA A O 1
ATOM 579 N N . ALA A 1 85 ? -14.172 -2.912 -1.894 1.00 94.88 85 ALA A N 1
ATOM 580 C CA . ALA A 1 85 ? -15.251 -2.710 -2.860 1.00 94.88 85 ALA A CA 1
ATOM 581 C C . ALA A 1 85 ? -15.208 -3.747 -3.997 1.00 94.88 85 ALA A C 1
ATOM 583 O O . ALA A 1 85 ? -16.250 -4.161 -4.500 1.00 94.88 85 ALA A O 1
ATOM 584 N N . LYS A 1 86 ? -14.004 -4.187 -4.386 1.00 92.88 86 LYS A N 1
ATOM 585 C CA . LYS A 1 86 ? -13.797 -5.217 -5.413 1.00 92.88 86 LYS A CA 1
ATOM 586 C C . LYS A 1 86 ?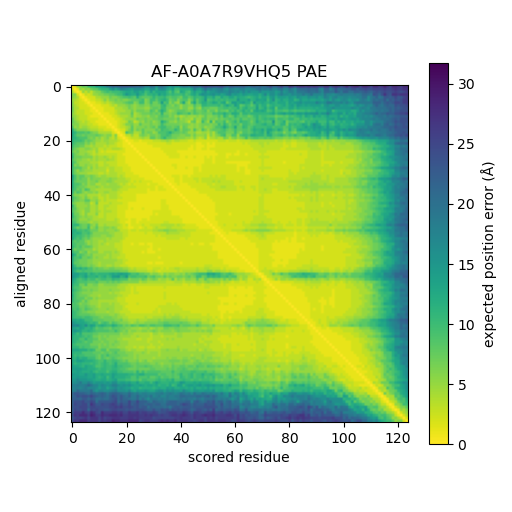 -13.921 -6.640 -4.858 1.00 92.88 86 LYS A C 1
ATOM 588 O O . LYS A 1 86 ? -14.391 -7.528 -5.565 1.00 92.88 86 LYS A O 1
ATOM 593 N N . ARG A 1 87 ? -13.511 -6.868 -3.608 1.00 92.56 87 ARG A N 1
ATOM 594 C CA . ARG A 1 87 ? -13.617 -8.154 -2.904 1.00 92.56 87 ARG A CA 1
ATOM 595 C C . ARG A 1 87 ? -14.233 -7.960 -1.513 1.00 92.56 87 ARG A C 1
ATOM 597 O O . ARG A 1 87 ? -13.513 -7.937 -0.518 1.00 92.56 87 ARG A O 1
ATOM 604 N N . PRO A 1 88 ? -15.570 -7.856 -1.424 1.00 89.06 88 PRO A N 1
ATOM 605 C CA . PRO A 1 88 ? -16.257 -7.526 -0.172 1.00 89.06 88 PRO A CA 1
ATOM 606 C C . PRO A 1 88 ? -16.202 -8.638 0.882 1.00 89.06 88 PRO A C 1
ATOM 608 O O . PRO A 1 88 ? -16.466 -8.387 2.052 1.00 89.06 88 PRO A O 1
ATOM 611 N N . THR A 1 89 ? -15.861 -9.866 0.485 1.00 91.88 89 THR A N 1
ATOM 612 C CA . THR A 1 89 ? -15.726 -11.026 1.379 1.00 91.88 89 THR A CA 1
ATOM 613 C C . THR A 1 89 ? -14.273 -11.319 1.765 1.00 91.88 89 THR A C 1
ATOM 615 O O . THR A 1 89 ? -13.993 -12.375 2.328 1.00 91.88 89 THR A O 1
ATOM 618 N N . ASP A 1 90 ? -13.337 -10.431 1.422 1.00 91.81 90 ASP A N 1
ATOM 619 C CA . ASP A 1 90 ? -11.919 -10.572 1.746 1.00 91.81 90 ASP A CA 1
ATOM 620 C C . ASP A 1 90 ? -11.696 -10.233 3.231 1.00 91.81 90 ASP A C 1
ATOM 622 O O . ASP A 1 90 ? -11.661 -9.067 3.637 1.00 91.81 90 ASP A O 1
ATOM 626 N N . ALA A 1 91 ? -11.625 -11.277 4.062 1.00 91.19 91 ALA A N 1
ATOM 627 C CA . ALA A 1 91 ? -11.534 -11.147 5.515 1.00 91.19 91 ALA A CA 1
ATOM 628 C C . ALA A 1 91 ? -10.253 -10.426 5.962 1.00 91.19 91 ALA A C 1
ATOM 630 O O . ALA A 1 91 ? -10.285 -9.689 6.948 1.00 91.19 91 ALA A O 1
ATOM 631 N N . ASP A 1 92 ? -9.153 -10.584 5.220 1.00 90.62 92 ASP A N 1
ATOM 632 C CA . ASP A 1 92 ? -7.890 -9.909 5.519 1.00 90.62 92 ASP A CA 1
ATOM 633 C C . ASP A 1 92 ? -8.021 -8.396 5.315 1.00 90.62 92 ASP A C 1
ATOM 635 O O . ASP 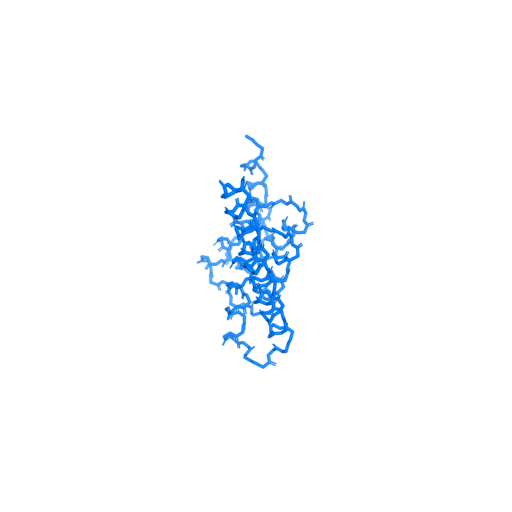A 1 92 ? -7.603 -7.605 6.163 1.00 90.62 92 ASP A O 1
ATOM 639 N N . VAL A 1 93 ? -8.664 -7.972 4.221 1.00 91.62 93 VAL A N 1
ATOM 640 C CA . VAL A 1 93 ? -8.932 -6.549 3.958 1.00 91.62 93 VAL A CA 1
ATOM 641 C C . VAL A 1 93 ? -9.862 -5.961 5.021 1.00 91.62 93 VAL A C 1
ATOM 643 O O . VAL A 1 93 ? -9.617 -4.854 5.505 1.00 91.62 93 VAL A O 1
ATOM 646 N N . ALA A 1 94 ? -10.899 -6.702 5.421 1.00 91.94 94 ALA A N 1
ATOM 647 C CA . ALA A 1 94 ? -11.813 -6.278 6.478 1.00 91.94 94 ALA A CA 1
ATOM 648 C C . ALA A 1 94 ? -11.092 -6.106 7.827 1.00 91.94 94 ALA A C 1
ATOM 650 O O . ALA A 1 94 ? -11.278 -5.090 8.498 1.00 91.94 94 ALA A O 1
ATOM 651 N N . ALA A 1 95 ? -10.221 -7.051 8.195 1.00 93.31 95 ALA A N 1
ATOM 652 C CA . ALA A 1 95 ? -9.430 -6.983 9.421 1.00 93.31 95 ALA A CA 1
ATOM 653 C C . ALA A 1 95 ? -8.462 -5.787 9.426 1.00 93.31 95 ALA A C 1
ATOM 655 O O . ALA A 1 95 ? -8.339 -5.092 10.435 1.00 93.31 95 ALA A O 1
ATOM 656 N N . LEU A 1 96 ? -7.807 -5.503 8.294 1.00 91.75 96 LEU A N 1
ATOM 657 C CA . LEU A 1 96 ? -6.913 -4.348 8.157 1.00 91.75 96 LEU A CA 1
ATOM 658 C C . LEU A 1 96 ? -7.658 -3.008 8.252 1.00 91.75 96 LEU A C 1
ATOM 660 O O . LEU A 1 96 ? -7.140 -2.058 8.834 1.00 91.75 96 LEU A O 1
ATOM 664 N N . LEU A 1 97 ? -8.869 -2.911 7.697 1.00 91.94 97 LEU A N 1
ATOM 665 C CA . LEU A 1 97 ? -9.704 -1.718 7.863 1.00 91.94 97 LEU A CA 1
ATOM 666 C C . LEU A 1 97 ? -10.158 -1.545 9.316 1.00 91.94 97 LEU A C 1
ATOM 668 O O . LEU A 1 97 ? -10.110 -0.427 9.823 1.00 91.94 97 LEU A O 1
ATOM 672 N N . GLY A 1 98 ? -10.553 -2.634 9.983 1.00 91.38 98 GLY A N 1
ATOM 673 C CA . GLY A 1 98 ? -10.916 -2.620 11.402 1.00 91.38 98 GLY A CA 1
ATOM 674 C C . GLY A 1 98 ? -9.782 -2.088 12.276 1.00 91.38 98 GLY A C 1
ATOM 675 O O . GLY A 1 98 ? -9.971 -1.117 13.004 1.00 91.38 98 GLY A O 1
ATOM 676 N N . SER A 1 99 ? -8.573 -2.629 12.115 1.00 90.25 99 SER A N 1
ATOM 677 C CA . SER A 1 99 ? -7.416 -2.205 12.912 1.00 90.25 99 SER A CA 1
ATOM 678 C C . SER A 1 99 ? -7.002 -0.751 12.660 1.00 90.25 99 SER A C 1
ATOM 680 O O . SER A 1 99 ? -6.497 -0.087 13.565 1.00 90.25 99 SER A O 1
ATOM 682 N N . LEU A 1 100 ? -7.210 -0.221 11.448 1.00 88.56 100 LEU A N 1
ATOM 683 C CA . LEU A 1 100 ? -6.983 1.197 11.147 1.00 88.56 100 LEU A CA 1
ATOM 684 C C . LEU A 1 100 ? -8.011 2.112 11.824 1.00 88.56 100 LEU A C 1
ATOM 686 O O . LEU A 1 100 ? -7.656 3.218 12.236 1.00 88.56 100 LEU A O 1
ATOM 690 N N . VAL A 1 101 ? -9.270 1.678 11.934 1.00 87.38 101 VAL A N 1
ATOM 691 C CA . VAL A 1 101 ? -10.315 2.422 12.654 1.00 87.38 101 VAL A CA 1
ATOM 692 C C . VAL A 1 101 ? -10.002 2.447 14.147 1.00 87.38 101 VAL A C 1
ATOM 694 O O . VAL A 1 101 ? -9.939 3.531 14.720 1.00 87.38 101 VAL A O 1
ATOM 697 N N . GLU A 1 102 ? -9.691 1.295 14.741 1.00 87.94 102 GLU A N 1
ATOM 698 C CA . GLU A 1 102 ? -9.334 1.186 16.162 1.00 87.94 102 GLU A CA 1
ATOM 699 C C . GLU A 1 102 ? -8.127 2.066 16.519 1.00 87.94 102 GLU A C 1
ATOM 701 O O . GLU A 1 102 ? -8.157 2.806 17.500 1.00 87.94 102 GLU A O 1
ATOM 706 N N . GLN A 1 103 ? -7.080 2.066 15.685 1.00 84.31 103 GLN A N 1
ATOM 707 C CA . GLN A 1 103 ? -5.913 2.935 15.882 1.00 84.31 103 GLN A CA 1
ATOM 708 C C . GLN A 1 103 ? -6.268 4.427 15.844 1.00 84.31 103 GLN A C 1
ATOM 710 O O . GLN A 1 103 ? -5.690 5.220 16.587 1.00 84.31 103 GLN A O 1
ATOM 715 N N . ARG A 1 104 ? -7.208 4.834 14.982 1.00 83.44 104 ARG A N 1
ATOM 716 C CA . ARG A 1 104 ? -7.665 6.230 14.913 1.00 83.44 104 ARG A CA 1
ATOM 717 C C . ARG A 1 104 ? -8.488 6.621 16.130 1.00 83.44 104 ARG A C 1
ATOM 719 O O . ARG A 1 104 ? -8.335 7.741 16.607 1.00 83.44 104 ARG A O 1
ATOM 726 N N . GLU A 1 105 ? -9.356 5.733 16.598 1.00 85.38 105 GLU A N 1
ATOM 727 C CA . GLU A 1 105 ? -10.170 5.965 17.792 1.00 85.38 105 GLU A CA 1
ATOM 728 C C . GLU A 1 105 ? -9.294 6.067 19.042 1.00 85.38 105 GLU A C 1
ATOM 730 O O . GLU A 1 105 ? -9.443 7.017 19.807 1.00 85.38 105 GLU A O 1
ATOM 735 N N . ALA A 1 106 ? -8.311 5.176 19.191 1.00 83.12 106 ALA A N 1
ATOM 736 C CA . ALA A 1 106 ? -7.331 5.243 20.272 1.00 83.12 106 ALA A CA 1
ATOM 737 C C . ALA A 1 106 ? -6.546 6.567 20.251 1.00 83.12 106 ALA A C 1
ATOM 739 O O . ALA A 1 106 ? -6.479 7.264 21.261 1.00 83.12 106 ALA A O 1
ATOM 740 N N . ALA A 1 107 ? -6.032 6.971 19.083 1.00 79.88 107 ALA A N 1
ATOM 741 C CA . ALA A 1 107 ? -5.310 8.235 18.941 1.00 79.88 107 ALA A CA 1
ATOM 742 C C . ALA A 1 107 ? -6.190 9.469 19.228 1.00 79.88 107 ALA A C 1
ATOM 744 O O . ALA A 1 107 ? -5.698 10.475 19.737 1.00 79.88 107 ALA A O 1
ATOM 745 N N . ALA A 1 108 ? -7.486 9.414 18.903 1.00 79.19 108 ALA A N 1
ATOM 746 C CA . ALA A 1 108 ? -8.428 10.488 19.210 1.00 79.19 108 ALA A CA 1
ATOM 747 C C . ALA A 1 108 ? -8.711 10.587 20.718 1.00 79.19 108 ALA A C 1
ATOM 749 O O . ALA A 1 108 ? -8.688 11.688 21.263 1.00 79.19 108 ALA A O 1
ATOM 750 N N . ALA A 1 109 ? -8.909 9.449 21.392 1.00 79.44 109 ALA A N 1
ATOM 751 C CA . ALA A 1 109 ? -9.121 9.397 22.836 1.00 79.44 109 ALA A CA 1
ATOM 752 C C . ALA A 1 109 ? -7.899 9.905 23.623 1.00 79.44 109 ALA A C 1
ATOM 754 O O . ALA A 1 109 ? -8.048 10.652 24.589 1.00 79.44 109 ALA A O 1
ATOM 755 N N . GLU A 1 110 ? -6.683 9.558 23.190 1.00 74.44 110 GLU A N 1
ATOM 756 C CA . GLU A 1 110 ? -5.446 10.079 23.787 1.00 74.44 110 GLU A CA 1
ATOM 757 C C . GLU A 1 110 ? -5.310 11.598 23.614 1.00 74.44 110 GLU A C 1
ATOM 759 O O . GLU A 1 110 ? -4.907 12.297 24.546 1.00 74.44 110 GLU A O 1
ATOM 764 N N . ALA A 1 111 ? -5.670 12.127 22.440 1.00 76.06 111 ALA A N 1
ATOM 765 C CA . ALA A 1 111 ? -5.629 13.563 22.179 1.00 76.06 111 ALA A CA 1
ATOM 766 C C . ALA A 1 111 ? -6.627 14.342 23.053 1.00 76.06 111 ALA A C 1
ATOM 768 O O . ALA A 1 111 ? -6.295 15.419 23.547 1.00 76.06 111 ALA A O 1
ATOM 769 N N . GLU A 1 112 ? -7.825 13.792 23.269 1.00 73.69 112 GLU A N 1
ATOM 770 C CA . GLU A 1 112 ? -8.848 14.384 24.137 1.00 73.69 112 GLU A CA 1
ATOM 771 C C . GLU A 1 112 ? -8.420 14.369 25.612 1.00 73.69 112 GLU A C 1
ATOM 773 O O . GLU A 1 112 ? -8.467 15.404 26.276 1.00 73.69 112 GLU A O 1
ATOM 778 N N . ALA A 1 113 ? -7.891 13.244 26.103 1.00 73.88 113 ALA A N 1
ATOM 779 C CA . ALA A 1 113 ? -7.377 13.140 27.469 1.00 73.88 113 ALA A CA 1
ATOM 780 C C . ALA A 1 113 ? -6.188 14.086 27.733 1.00 73.88 113 ALA A C 1
ATOM 782 O O . ALA A 1 113 ? -6.075 14.672 28.810 1.00 73.88 113 ALA A O 1
ATOM 783 N N . GLY A 1 114 ? -5.301 14.262 26.748 1.00 72.50 114 GLY A N 1
ATOM 784 C CA . GLY A 1 114 ? -4.189 15.210 26.839 1.00 72.50 114 GLY A CA 1
ATOM 785 C C . GLY A 1 114 ? -4.634 16.677 26.834 1.00 72.50 114 GLY A C 1
ATOM 786 O O . GLY A 1 114 ? -4.014 17.501 27.506 1.00 72.50 114 GLY A O 1
ATOM 787 N N . ALA A 1 115 ? -5.706 17.005 26.108 1.00 69.81 115 ALA A N 1
ATOM 788 C CA . ALA A 1 115 ? -6.273 18.351 26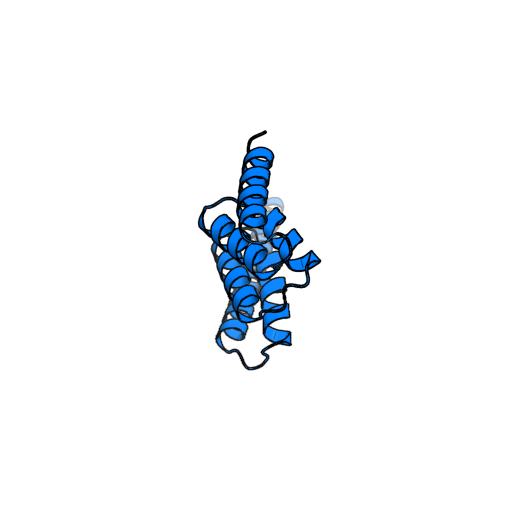.080 1.00 69.81 115 ALA A CA 1
ATOM 789 C C . ALA A 1 115 ? -6.953 18.722 27.411 1.00 69.81 115 ALA A C 1
ATOM 791 O O . ALA A 1 115 ? -6.714 19.814 27.922 1.00 69.81 115 ALA A O 1
ATOM 792 N N . ASP A 1 116 ? -7.720 17.805 28.010 1.00 65.06 116 ASP A N 1
ATOM 793 C CA . ASP A 1 116 ? -8.388 18.018 29.305 1.00 65.06 116 ASP A CA 1
ATOM 794 C C . ASP A 1 116 ? -7.379 18.213 30.457 1.00 65.06 116 ASP A C 1
ATOM 796 O O . ASP A 1 116 ? -7.511 19.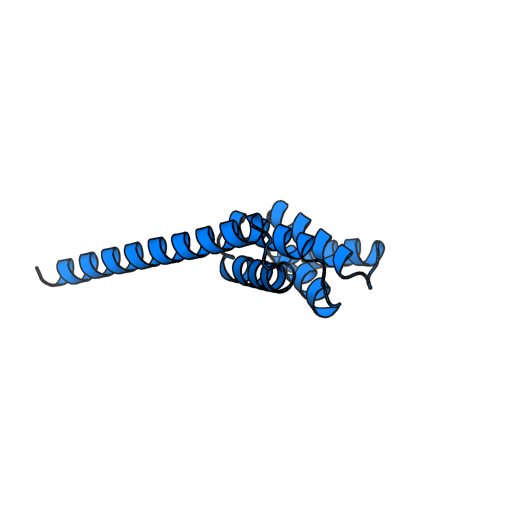121 31.281 1.00 65.06 116 ASP A O 1
ATOM 800 N N . ALA A 1 117 ? -6.284 17.442 30.455 1.00 63.88 117 ALA A N 1
ATOM 801 C CA . ALA A 1 117 ? -5.203 17.591 31.430 1.00 63.88 117 ALA A CA 1
ATOM 802 C C . ALA A 1 117 ? -4.451 18.934 31.313 1.00 63.88 117 ALA A C 1
ATOM 804 O O . ALA A 1 117 ? -3.954 19.453 32.316 1.00 63.88 117 ALA A O 1
ATOM 805 N N . ALA A 1 118 ? -4.349 19.498 30.105 1.00 61.12 118 ALA A N 1
ATOM 806 C CA . ALA A 1 118 ? -3.703 20.788 29.879 1.00 61.12 118 ALA A CA 1
ATOM 807 C C . ALA A 1 118 ? -4.593 21.969 30.299 1.00 61.12 118 ALA A C 1
ATOM 809 O O . ALA A 1 118 ? -4.077 22.944 30.843 1.00 61.12 118 ALA A O 1
ATOM 810 N N . ASP A 1 119 ? -5.911 21.876 30.099 1.00 56.94 119 ASP A N 1
ATOM 811 C CA . ASP A 1 119 ? -6.869 22.925 30.477 1.00 56.94 119 ASP A CA 1
ATOM 812 C C . ASP A 1 119 ? -7.060 22.992 32.007 1.00 56.94 119 ASP A C 1
ATOM 814 O O . ASP A 1 119 ? -7.033 24.070 32.606 1.00 56.94 119 ASP A O 1
ATOM 818 N N . GLY A 1 120 ? -7.095 21.834 32.680 1.00 56.12 120 GLY A N 1
ATOM 819 C CA . GLY A 1 120 ? -7.166 21.749 34.144 1.00 56.12 120 GLY A CA 1
ATOM 820 C C . GLY A 1 120 ? -5.935 22.294 34.887 1.00 56.12 120 GLY A C 1
ATOM 821 O O . GLY A 1 120 ? -6.046 22.689 36.046 1.00 56.12 120 GLY A O 1
ATOM 822 N N . ALA A 1 121 ? -4.768 22.364 34.237 1.00 55.56 121 ALA A N 1
ATOM 823 C CA . ALA A 1 121 ? -3.535 22.892 34.830 1.00 55.56 121 ALA A CA 1
ATOM 824 C C . ALA A 1 121 ? -3.429 24.430 34.785 1.00 55.56 121 ALA A C 1
ATOM 826 O O . ALA A 1 121 ? -2.610 25.002 35.499 1.00 55.56 121 ALA A O 1
ATOM 827 N N . VAL A 1 122 ? -4.237 25.108 33.962 1.00 54.69 122 VAL A N 1
ATOM 828 C CA . VAL A 1 122 ? -4.237 26.582 33.839 1.00 54.69 122 VAL A CA 1
ATOM 829 C C . VAL A 1 122 ? -5.226 27.234 34.822 1.00 54.69 122 VAL A C 1
ATOM 831 O O . VAL A 1 122 ? -5.178 28.443 35.042 1.00 54.69 122 VAL A O 1
ATOM 834 N N . ALA A 1 123 ? -6.100 26.440 35.449 1.00 54.00 123 ALA A N 1
ATOM 835 C CA . ALA A 1 123 ? -7.145 26.906 36.362 1.00 54.00 123 ALA A CA 1
ATOM 836 C C . ALA A 1 123 ? -6.822 26.757 37.869 1.00 54.00 123 ALA A C 1
ATOM 838 O O . ALA A 1 123 ? -7.689 27.063 38.691 1.00 54.00 123 ALA A O 1
ATOM 839 N N . ALA A 1 124 ? -5.615 26.306 38.240 1.00 47.41 124 ALA A N 1
ATOM 840 C CA . ALA A 1 124 ? -5.163 26.110 39.629 1.00 47.41 124 ALA A CA 1
ATOM 841 C C . ALA A 1 124 ? -4.018 27.064 40.004 1.00 47.41 124 ALA A C 1
ATOM 843 O O . ALA A 1 124 ? -4.022 27.547 41.160 1.00 47.41 124 ALA A O 1
#

Organism: NCBI:txid1486919

Mean predicted aligned error: 7.38 Å

Sequence (124 aa):
GGGEAAAAAALAQAARLDVESPDVWATAALLAVRGGRPEEAAAALKCAMQLGLEDAALLAALGKEYASAGGRARVAENLLRIAAAKRPTDADVAALLGSLVEQREAAAAEAEAGADAADGAVAA

pLDDT: mean 84.76, std 11.91, range [47.41, 96.0]

Nearest PDB structures (foldseek):
  4ga2-assembly1_A  TM=7.181E-01  e=3.128E-01  Pan troglodytes
  4ga1-assembly1_A  TM=6.803E-01  e=2.673E-01  Pan troglodytes
  4ga0-assembly1_A  TM=7.065E-01  e=4.516E-01  Homo sapiens
  7kdt-assembly1_A  TM=5.914E-01  e=2.686E+00  Homo sapiens
  6q6g-assembly1_Z  TM=5.017E-01  e=2.178E+00  Homo sapiens

Secondary structure (DSSP, 8-state):
--HHHHHHHHHHHHHHHHSS-HHHHHHHHHHHHHTT-HHHHHHHHHHHHHTT---HHHHHHHHHHHHHTSS-HHHHHHHHHHHHHH-TT-HHHHHHHHHHHHHHHHHHHHHHHHHHHHHHTT--

InterPro domains:
  IPR011990 Tetratricopeptide-like helical domain superfamily [G3DSA:1.25.40.10] (1-123)
  IPR011990 Tetratricopeptide-like helical domain superfamily [SSF48452] (7-104)
  IPR052628 Cilia- and flagella-associated protein 70 [PTHR44314] (6-100)

Solvent-accessible surface area (backbone atoms only — not comparable to full-atom values): 6498 Å² total; per-residue (Å²): 135,64,57,65,60,50,26,50,50,51,53,54,54,32,48,70,75,41,71,79,41,18,64,46,22,40,50,49,12,44,55,20,47,78,65,74,32,66,57,28,15,53,54,26,38,50,52,5,56,74,56,59,58,73,58,38,65,60,31,32,52,40,14,52,51,33,46,73,67,54,100,31,55,69,61,11,51,52,30,27,49,56,14,31,75,74,39,77,83,42,62,70,48,51,51,55,51,50,55,54,50,53,53,51,51,52,55,49,53,52,52,51,54,54,49,54,59,55,57,62,64,76,77,115

Foldseek 3Di:
DPLVVVLVVLLVVLVVVPQLALLSLLVSLLVCLVVLNNSNNVSSNVSSVVSPPQPLVSLQSSLVSLCVSPPRLVSSLVSLVSSCVVVVPPVSSVVSNVVSVVVVVVVVVVVVVVVVVVVVVVVD

Radius of gyration: 18.1 Å; Cα contacts (8 Å, |Δi|>4): 138; chains: 1; bounding box: 34×38×59 Å